Protein AF-A0A0B1SMF0-F1 (afdb_monomer_lite)

pLDDT: mean 79.66, std 15.55, range [38.94, 96.81]

Structure (mmCIF, N/CA/C/O backbone):
data_AF-A0A0B1SMF0-F1
#
_entry.id   AF-A0A0B1SMF0-F1
#
loop_
_atom_site.group_PDB
_atom_site.id
_atom_site.type_symbol
_atom_site.label_atom_id
_atom_site.label_alt_id
_atom_site.label_comp_id
_atom_site.label_asym_id
_atom_site.label_entity_id
_atom_site.label_seq_id
_atom_site.pdbx_PDB_ins_code
_atom_site.Cartn_x
_atom_site.Cartn_y
_atom_site.Cartn_z
_atom_site.occupancy
_atom_site.B_iso_or_equiv
_atom_site.auth_seq_id
_atom_site.auth_comp_id
_atom_site.auth_asym_id
_atom_site.auth_atom_id
_atom_site.pdbx_PDB_model_num
ATOM 1 N N . MET A 1 1 ? -0.454 -8.320 -17.344 1.00 49.22 1 MET A N 1
ATOM 2 C CA . MET A 1 1 ? 0.020 -7.737 -16.067 1.00 49.22 1 MET A CA 1
ATOM 3 C C . MET A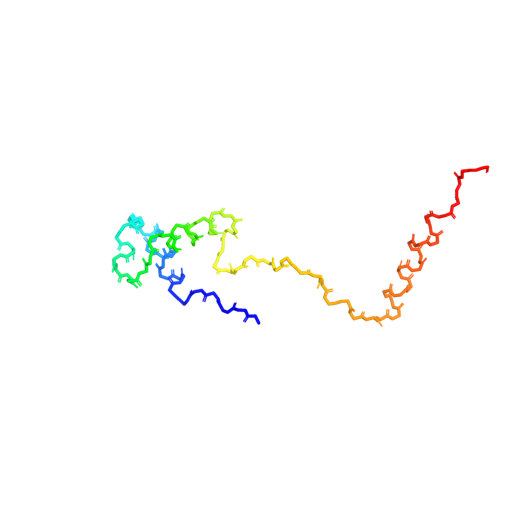 1 1 ? -1.147 -7.768 -15.095 1.00 49.22 1 MET A C 1
ATOM 5 O O . MET A 1 1 ? -2.239 -7.432 -15.528 1.00 49.22 1 MET A O 1
ATOM 9 N N . VAL A 1 2 ? -0.963 -8.192 -13.841 1.00 53.34 2 VAL A N 1
ATOM 10 C CA . VAL A 1 2 ? -2.037 -8.073 -12.834 1.00 53.34 2 VAL A CA 1
ATOM 11 C C . VAL A 1 2 ? -2.110 -6.601 -12.410 1.00 53.34 2 VAL A C 1
ATOM 13 O O . VAL A 1 2 ? -1.057 -6.048 -12.080 1.00 53.34 2 VAL A O 1
ATOM 16 N N . PRO A 1 3 ? -3.279 -5.937 -12.445 1.00 58.03 3 PRO A N 1
AT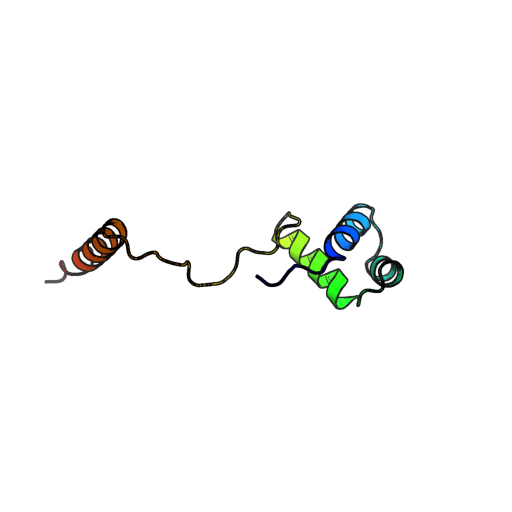OM 17 C CA . PRO A 1 3 ? -3.395 -4.571 -11.952 1.00 58.03 3 PRO A CA 1
ATOM 18 C C . PRO A 1 3 ? -3.112 -4.525 -10.446 1.00 58.03 3 PRO A C 1
ATOM 20 O O . PRO A 1 3 ? -3.487 -5.429 -9.696 1.00 58.03 3 PRO A O 1
ATOM 23 N N . GLY A 1 4 ? -2.458 -3.455 -9.988 1.00 67.06 4 GLY A N 1
ATOM 24 C CA . GLY A 1 4 ? -2.361 -3.178 -8.555 1.00 67.06 4 GLY A CA 1
ATOM 25 C C . GLY A 1 4 ? -3.757 -3.006 -7.945 1.00 67.06 4 GLY A C 1
ATOM 26 O O . GLY A 1 4 ? -4.700 -2.650 -8.647 1.00 67.06 4 GLY A O 1
ATOM 27 N N . ASN A 1 5 ? -3.895 -3.246 -6.635 1.00 74.44 5 ASN A N 1
ATOM 28 C CA . ASN A 1 5 ? -5.159 -3.011 -5.926 1.00 74.44 5 ASN A CA 1
ATOM 29 C C . ASN A 1 5 ? -5.661 -1.581 -6.233 1.00 74.44 5 ASN A C 1
ATOM 31 O O . ASN A 1 5 ? -4.903 -0.646 -5.966 1.00 74.44 5 ASN A O 1
ATOM 35 N N . PRO A 1 6 ? -6.890 -1.386 -6.755 1.00 83.00 6 PRO A N 1
ATOM 36 C CA . PRO A 1 6 ? -7.372 -0.065 -7.165 1.00 83.00 6 PRO A CA 1
ATOM 37 C C . PRO A 1 6 ? -7.344 0.947 -6.012 1.00 83.00 6 PRO A C 1
ATOM 39 O O . PRO A 1 6 ? -6.919 2.081 -6.204 1.00 83.00 6 PRO A O 1
ATOM 42 N N . LYS A 1 7 ? -7.643 0.504 -4.783 1.00 88.38 7 LYS A N 1
ATOM 43 C CA . LYS A 1 7 ? -7.613 1.326 -3.561 1.00 88.38 7 LYS A CA 1
ATOM 44 C C . LYS A 1 7 ? -6.183 1.628 -3.053 1.00 88.38 7 LYS A C 1
ATOM 46 O O . LYS A 1 7 ? -6.010 2.163 -1.959 1.00 88.38 7 LYS A O 1
ATOM 51 N N . ARG A 1 8 ? -5.116 1.254 -3.786 1.00 88.81 8 ARG A N 1
ATOM 52 C CA . ARG A 1 8 ? -3.709 1.480 -3.374 1.00 88.81 8 ARG A CA 1
ATOM 53 C C . ARG A 1 8 ? -3.355 2.964 -3.294 1.00 88.81 8 ARG A C 1
ATOM 55 O O . ARG A 1 8 ? -2.600 3.326 -2.394 1.00 88.81 8 ARG A O 1
ATOM 62 N N . GLY A 1 9 ? -3.866 3.787 -4.213 1.00 90.38 9 GLY A N 1
ATOM 63 C CA . GLY A 1 9 ? -3.653 5.238 -4.186 1.00 90.38 9 GLY A CA 1
ATOM 64 C C . GLY A 1 9 ? -4.160 5.827 -2.872 1.00 90.38 9 GLY A C 1
ATOM 65 O O . GLY A 1 9 ? -3.380 6.372 -2.094 1.00 90.38 9 GLY A O 1
ATOM 66 N N . ASP A 1 10 ? -5.432 5.579 -2.570 1.00 93.81 10 ASP A N 1
ATOM 67 C CA . ASP A 1 10 ? -6.122 6.067 -1.371 1.00 93.81 10 ASP A CA 1
ATOM 68 C C . ASP A 1 10 ? -5.449 5.595 -0.073 1.00 93.81 10 ASP A C 1
ATOM 70 O O . ASP A 1 10 ? -5.251 6.385 0.849 1.00 93.81 10 ASP A O 1
ATOM 74 N N . ILE A 1 11 ? -5.025 4.323 -0.004 1.00 94.31 11 ILE A N 1
ATOM 75 C CA . ILE A 1 11 ? -4.263 3.785 1.140 1.00 94.31 11 ILE A CA 1
ATOM 76 C C . ILE A 1 11 ? -2.983 4.597 1.386 1.00 94.31 11 ILE A C 1
ATOM 78 O O . ILE A 1 11 ? -2.618 4.836 2.539 1.00 94.31 11 ILE A O 1
ATOM 82 N N . ILE A 1 12 ? -2.286 4.992 0.320 1.00 93.12 12 ILE A N 1
ATOM 83 C CA . ILE A 1 12 ? -1.006 5.701 0.404 1.00 93.12 12 ILE A CA 1
ATOM 84 C C . ILE A 1 12 ? -1.223 7.180 0.738 1.00 93.12 12 ILE A C 1
ATOM 86 O O . ILE A 1 12 ? -0.551 7.680 1.640 1.00 93.12 12 ILE A O 1
ATOM 90 N N . VAL A 1 13 ? -2.208 7.839 0.120 1.00 94.81 13 VAL A N 1
ATOM 91 C CA . VAL A 1 13 ? -2.596 9.223 0.443 1.00 94.81 13 VAL A CA 1
ATOM 92 C C . VAL A 1 13 ? -3.044 9.334 1.903 1.00 94.81 13 VAL A C 1
ATOM 94 O O . VAL A 1 13 ? -2.523 10.163 2.645 1.00 94.81 13 VAL A O 1
ATOM 97 N N . LEU A 1 14 ? -3.934 8.454 2.378 1.00 95.56 14 LEU A N 1
ATOM 98 C CA . LEU A 1 14 ? -4.385 8.474 3.776 1.00 95.56 14 LEU A CA 1
ATOM 99 C C . LEU A 1 14 ? -3.247 8.179 4.770 1.00 95.56 14 LEU A C 1
ATOM 101 O O . LEU A 1 14 ? -3.232 8.751 5.860 1.00 95.56 14 LEU A O 1
ATOM 105 N N . HIS A 1 15 ? -2.280 7.330 4.406 1.00 94.44 15 HIS A N 1
ATOM 106 C CA . HIS A 1 15 ? -1.083 7.090 5.220 1.00 94.44 15 HIS A CA 1
ATOM 107 C C . HIS A 1 15 ? -0.141 8.307 5.245 1.00 94.44 15 HIS A C 1
ATOM 109 O O . HIS A 1 15 ? 0.428 8.610 6.291 1.00 94.44 15 HIS A O 1
ATOM 115 N N . GLN A 1 16 ? 0.019 9.025 4.128 1.00 93.81 16 GLN A N 1
ATOM 116 C CA . GLN A 1 16 ? 0.774 10.286 4.073 1.00 93.81 16 GLN A CA 1
ATOM 117 C C . GLN A 1 16 ? 0.091 11.394 4.893 1.00 93.81 16 GLN A C 1
ATOM 119 O O . GLN A 1 16 ? 0.775 12.152 5.572 1.00 93.81 16 GLN A O 1
ATOM 124 N N . LEU A 1 17 ? -1.245 11.407 4.940 1.00 95.88 17 LEU A N 1
ATOM 125 C CA . LEU A 1 17 ? -2.062 12.232 5.846 1.00 95.88 17 LEU A CA 1
ATOM 126 C C . LEU A 1 17 ? -2.067 11.734 7.313 1.00 95.88 17 LEU A C 1
ATOM 128 O O . LEU A 1 17 ? -2.895 12.166 8.114 1.00 95.88 17 LEU A O 1
ATOM 132 N N . GLY A 1 18 ? -1.189 10.794 7.679 1.00 95.62 18 GLY A N 1
ATOM 133 C CA . GLY A 1 18 ? -0.999 10.331 9.057 1.00 95.62 18 GLY A CA 1
ATOM 134 C C . GLY A 1 18 ? -2.114 9.445 9.633 1.00 95.62 18 GLY A C 1
ATOM 135 O O . GLY A 1 18 ? -2.069 9.125 10.823 1.00 95.62 18 GLY A O 1
ATOM 136 N N . ARG A 1 19 ? -3.108 9.015 8.838 1.00 95.94 19 ARG A N 1
ATOM 137 C CA . ARG A 1 19 ? -4.178 8.117 9.317 1.00 95.94 19 ARG A CA 1
ATOM 138 C C . ARG A 1 19 ? -3.608 6.767 9.740 1.00 95.94 19 ARG A C 1
ATOM 140 O O . ARG A 1 19 ? -2.757 6.182 9.063 1.00 95.94 19 ARG A O 1
ATOM 147 N N . ARG A 1 20 ? -4.116 6.208 10.839 1.00 96.44 20 ARG A N 1
ATOM 148 C CA . ARG A 1 20 ? -3.649 4.905 11.334 1.00 96.44 20 ARG A CA 1
ATOM 149 C C . ARG A 1 20 ? -4.144 3.784 10.407 1.00 96.44 20 ARG A C 1
ATOM 151 O O . ARG A 1 20 ? -5.292 3.822 9.966 1.00 96.44 20 ARG A O 1
ATOM 158 N N . PRO A 1 21 ? -3.376 2.697 10.187 1.00 95.19 21 PRO A N 1
ATOM 159 C CA . PRO A 1 21 ? -3.810 1.574 9.342 1.00 95.19 21 PRO A CA 1
ATOM 160 C C . PRO A 1 21 ? -5.159 0.941 9.739 1.00 95.19 21 PRO A C 1
ATOM 162 O O . PRO A 1 21 ? -5.860 0.392 8.891 1.00 95.19 21 PRO A O 1
ATOM 165 N N . LYS A 1 22 ? -5.550 1.042 11.020 1.00 96.69 22 LYS A N 1
ATOM 166 C CA . LYS A 1 22 ? -6.864 0.622 11.546 1.00 96.69 22 LYS A CA 1
ATOM 167 C C . LYS A 1 22 ? -8.022 1.506 11.055 1.00 96.69 22 LYS A C 1
ATOM 169 O O . LYS A 1 22 ? -9.119 0.986 10.880 1.00 96.69 22 LYS A O 1
ATOM 174 N N . GLU A 1 23 ? -7.781 2.798 10.836 1.00 96.31 23 GLU A N 1
ATOM 175 C CA . GLU A 1 23 ? -8.748 3.766 10.295 1.00 96.31 23 GLU A CA 1
ATOM 176 C C . GLU A 1 23 ? -8.861 3.609 8.778 1.00 96.31 23 GLU A C 1
ATOM 178 O O . GLU A 1 23 ? -9.962 3.418 8.275 1.00 96.31 23 GLU A O 1
ATOM 183 N N . ILE A 1 24 ? -7.727 3.568 8.067 1.00 96.25 24 ILE A N 1
ATOM 184 C CA . ILE A 1 24 ? -7.660 3.344 6.608 1.00 96.25 24 ILE A CA 1
ATOM 185 C C . ILE A 1 24 ? -8.408 2.059 6.216 1.00 96.25 24 ILE A C 1
ATOM 187 O O . ILE A 1 24 ? -9.198 2.051 5.276 1.00 96.25 24 ILE A O 1
ATOM 191 N N . SER A 1 25 ? -8.203 0.984 6.984 1.00 96.56 25 SER A N 1
ATOM 192 C CA . SER A 1 25 ? -8.880 -0.305 6.798 1.00 96.56 25 SER A CA 1
ATOM 193 C C . SER A 1 25 ? -10.406 -0.230 6.941 1.00 96.56 25 SER A C 1
ATOM 195 O O . SER A 1 25 ? -11.095 -0.966 6.241 1.00 96.56 25 SER A O 1
ATOM 197 N N . LYS A 1 26 ? -10.930 0.650 7.811 1.00 96.81 26 LYS A N 1
ATOM 198 C CA . LYS A 1 26 ? -12.375 0.907 7.942 1.00 96.81 26 LYS A CA 1
ATOM 199 C C . LYS A 1 26 ? -12.895 1.819 6.828 1.00 96.81 26 LYS A C 1
ATOM 201 O O . LYS A 1 26 ? -13.909 1.504 6.227 1.00 96.81 26 LYS A O 1
ATOM 206 N N . LEU A 1 27 ? -12.209 2.937 6.573 1.00 95.75 27 LEU A N 1
ATOM 207 C CA . LEU A 1 27 ?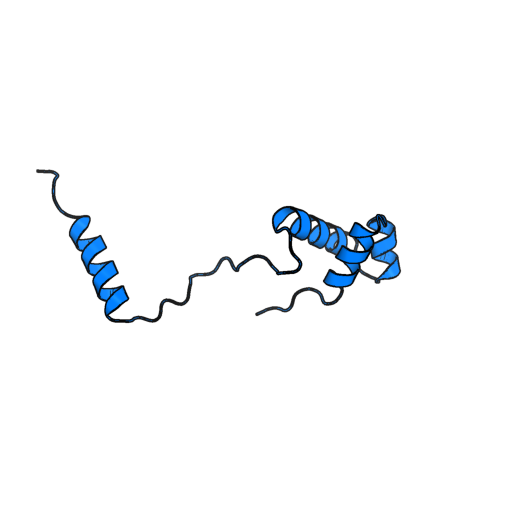 -12.635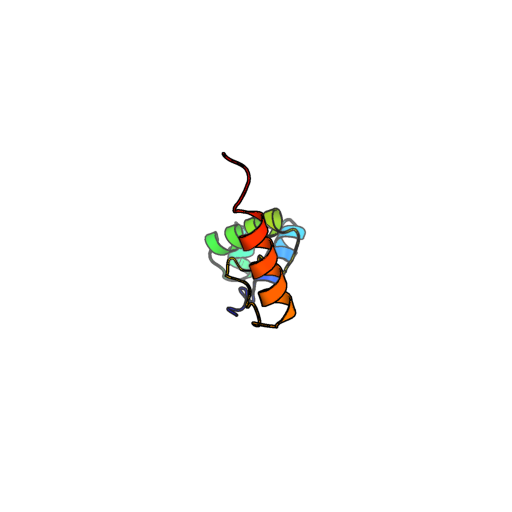 3.975 5.624 1.00 95.75 27 LEU A CA 1
ATOM 208 C C . LEU A 1 27 ? -12.757 3.455 4.192 1.00 95.75 27 LEU A C 1
ATOM 210 O O . LEU A 1 27 ? -13.675 3.835 3.479 1.00 95.75 27 LEU A O 1
ATOM 214 N N . LEU A 1 28 ? -11.822 2.601 3.775 1.00 94.31 28 LEU A N 1
ATOM 215 C CA . LEU A 1 28 ? -11.773 2.090 2.408 1.00 94.31 28 LEU A CA 1
ATOM 216 C C . LEU A 1 28 ? -12.430 0.717 2.247 1.00 94.31 28 LEU A C 1
ATOM 218 O O . LEU A 1 28 ? -12.415 0.204 1.135 1.00 94.31 28 LEU A O 1
ATOM 222 N N . ASP A 1 29 ? -12.931 0.099 3.320 1.00 94.88 29 ASP A N 1
ATOM 223 C CA . ASP A 1 29 ? -13.248 -1.335 3.396 1.00 94.88 29 ASP A CA 1
ATOM 224 C C . ASP A 1 29 ? -12.161 -2.210 2.735 1.00 94.88 29 ASP A C 1
ATOM 226 O O . ASP A 1 29 ? -12.261 -2.679 1.593 1.00 94.88 29 ASP A O 1
ATOM 230 N N . VAL A 1 30 ? -11.029 -2.323 3.438 1.00 93.44 30 VAL A N 1
ATOM 231 C CA . VAL A 1 30 ? -9.853 -3.088 3.001 1.00 93.44 30 VAL A CA 1
ATOM 232 C C . VAL A 1 30 ? -9.267 -3.845 4.197 1.00 93.44 30 VAL A C 1
ATOM 234 O O .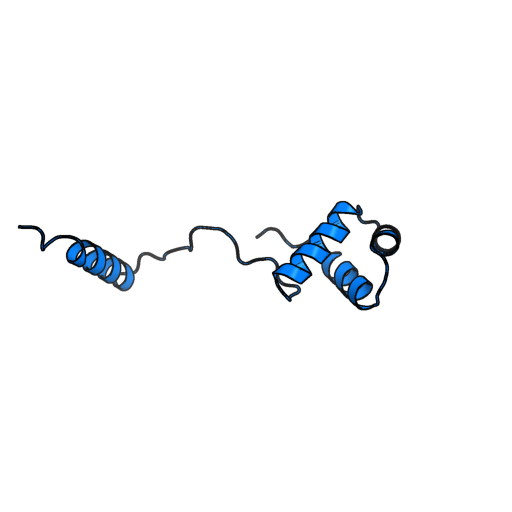 VAL A 1 30 ? -8.990 -3.225 5.229 1.00 93.44 30 VAL A O 1
ATOM 237 N N . PRO A 1 31 ? -8.971 -5.156 4.083 1.00 95.38 31 PRO A N 1
ATOM 238 C CA . PRO A 1 31 ? -8.325 -5.913 5.153 1.00 95.38 31 PRO A CA 1
ATOM 239 C C . PRO A 1 31 ? -7.008 -5.277 5.618 1.00 95.38 31 PRO A C 1
ATOM 241 O O . PRO A 1 31 ? -6.145 -4.940 4.804 1.00 95.38 31 PRO A O 1
ATOM 244 N N . ARG A 1 32 ? -6.792 -5.180 6.940 1.00 95.31 32 ARG A N 1
ATOM 245 C CA . ARG A 1 32 ? -5.582 -4.558 7.528 1.00 95.31 32 ARG A CA 1
ATOM 246 C C . ARG A 1 32 ? -4.279 -5.130 6.961 1.00 95.31 32 ARG A C 1
ATOM 248 O O . ARG A 1 32 ? -3.348 -4.373 6.709 1.00 95.31 32 ARG A O 1
ATOM 255 N N . ARG A 1 33 ? -4.225 -6.443 6.693 1.00 96.06 33 ARG A N 1
ATOM 256 C CA . ARG A 1 33 ? -3.083 -7.123 6.045 1.00 96.06 33 ARG A CA 1
ATOM 257 C C . ARG A 1 33 ? -2.716 -6.482 4.699 1.00 96.06 33 ARG A C 1
ATOM 259 O O . ARG A 1 33 ? -1.537 -6.290 4.419 1.00 96.06 33 ARG A O 1
ATOM 266 N N . THR A 1 34 ? -3.713 -6.099 3.906 1.00 93.25 34 THR A N 1
ATOM 267 C CA . THR A 1 34 ? -3.554 -5.428 2.607 1.00 93.25 34 THR A CA 1
ATOM 268 C C . THR A 1 34 ? -3.114 -3.972 2.773 1.00 93.25 34 THR A C 1
ATOM 270 O O . THR A 1 34 ? -2.269 -3.505 2.010 1.00 93.25 34 THR A O 1
ATOM 273 N N . VAL A 1 35 ? -3.605 -3.266 3.797 1.00 95.06 35 VAL A N 1
ATOM 274 C CA . VAL A 1 35 ? -3.134 -1.910 4.145 1.00 95.06 35 VAL A CA 1
ATOM 275 C C . VAL A 1 35 ? -1.647 -1.943 4.529 1.00 95.06 35 VAL A C 1
ATOM 277 O O . VAL A 1 35 ? -0.839 -1.252 3.910 1.00 95.06 35 VAL A O 1
ATOM 280 N N . TYR A 1 36 ? -1.250 -2.819 5.461 1.00 95.75 36 TYR A N 1
ATOM 281 C CA . TYR A 1 36 ? 0.157 -3.002 5.845 1.00 95.75 36 TYR A CA 1
ATOM 282 C C . TYR A 1 36 ? 1.046 -3.445 4.674 1.00 95.75 36 TYR A C 1
ATOM 284 O O . TYR A 1 36 ? 2.167 -2.955 4.549 1.00 95.75 36 TYR A O 1
ATOM 292 N N . ALA A 1 37 ? 0.562 -4.323 3.788 1.00 92.62 37 ALA A N 1
ATOM 293 C CA . ALA A 1 37 ? 1.313 -4.749 2.607 1.00 92.62 37 ALA A CA 1
ATOM 294 C C . ALA A 1 37 ? 1.590 -3.590 1.633 1.00 92.62 37 ALA A C 1
ATOM 296 O O . ALA A 1 37 ? 2.705 -3.486 1.122 1.00 92.62 37 ALA A O 1
ATOM 297 N N . ASN A 1 38 ? 0.622 -2.695 1.405 1.00 92.00 38 ASN A N 1
ATOM 298 C CA . ASN A 1 38 ? 0.823 -1.509 0.565 1.00 92.00 38 ASN A CA 1
ATOM 299 C C . ASN A 1 38 ? 1.769 -0.490 1.215 1.00 92.00 38 ASN A C 1
ATOM 301 O O . ASN A 1 38 ? 2.663 0.014 0.540 1.00 92.00 38 ASN A O 1
ATOM 305 N N . ILE A 1 39 ? 1.646 -0.249 2.526 1.00 93.00 39 ILE A N 1
ATOM 306 C CA . ILE A 1 39 ? 2.574 0.618 3.274 1.00 93.00 39 ILE A CA 1
ATOM 307 C C . ILE A 1 39 ? 4.003 0.055 3.229 1.00 93.00 39 ILE A C 1
ATOM 309 O O . ILE A 1 39 ? 4.955 0.810 3.027 1.00 93.00 39 ILE A O 1
ATOM 313 N N . LYS A 1 40 ? 4.174 -1.269 3.364 1.00 92.19 40 LYS A N 1
ATOM 314 C CA . LYS A 1 40 ? 5.488 -1.914 3.230 1.00 92.19 40 LYS A CA 1
ATOM 315 C C . LYS A 1 40 ? 6.050 -1.728 1.816 1.00 92.19 40 LYS A C 1
ATOM 317 O O . LYS A 1 40 ? 7.164 -1.229 1.694 1.00 92.19 40 LYS A O 1
ATOM 322 N N . ARG A 1 41 ? 5.263 -2.011 0.766 1.00 89.00 41 ARG A N 1
ATOM 323 C CA . ARG A 1 41 ? 5.677 -1.783 -0.634 1.00 89.00 41 ARG A CA 1
ATOM 324 C C . ARG A 1 41 ? 6.073 -0.330 -0.897 1.00 89.00 41 ARG A C 1
ATOM 326 O O . ARG A 1 41 ? 7.073 -0.109 -1.573 1.00 89.00 41 ARG A O 1
ATOM 333 N N . LEU A 1 42 ? 5.345 0.646 -0.349 1.00 90.31 42 LEU A N 1
ATOM 334 C CA . LEU A 1 42 ? 5.700 2.064 -0.460 1.00 90.31 42 LEU A CA 1
ATOM 335 C C . LEU A 1 42 ? 7.082 2.338 0.151 1.00 90.31 42 LEU A C 1
ATOM 337 O O . LEU A 1 42 ? 7.929 2.917 -0.522 1.00 90.31 42 LEU A O 1
ATOM 341 N N . LYS A 1 43 ? 7.339 1.868 1.380 1.00 90.50 43 LYS A N 1
ATOM 342 C CA . LYS A 1 43 ? 8.646 2.025 2.048 1.00 90.50 43 LYS A CA 1
ATOM 343 C C . LYS A 1 43 ? 9.795 1.321 1.312 1.00 90.50 43 LYS A C 1
ATOM 345 O O . LYS A 1 43 ? 10.921 1.791 1.372 1.00 90.50 43 LYS A O 1
ATOM 350 N N . GLU A 1 44 ? 9.517 0.218 0.620 1.00 89.25 44 GLU A N 1
ATOM 351 C CA . GLU A 1 44 ? 10.510 -0.546 -0.154 1.00 89.25 44 GLU A CA 1
ATOM 352 C C . GLU A 1 44 ? 10.771 0.010 -1.568 1.00 89.25 44 GLU A C 1
ATOM 354 O O . GLU A 1 44 ? 11.805 -0.302 -2.149 1.00 89.25 44 GLU A O 1
ATOM 359 N N . THR A 1 45 ? 9.833 0.770 -2.151 1.00 86.31 45 THR A N 1
ATOM 360 C CA . THR A 1 45 ? 9.844 1.125 -3.593 1.00 86.31 45 THR A CA 1
ATOM 361 C C . THR A 1 45 ? 9.770 2.636 -3.856 1.00 86.31 45 THR A C 1
ATOM 363 O O . THR A 1 45 ? 9.859 3.063 -5.006 1.00 86.31 45 THR A O 1
ATOM 366 N N . GLY A 1 46 ? 9.533 3.454 -2.824 1.00 85.00 46 GLY A N 1
ATOM 367 C CA . GLY A 1 46 ? 9.440 4.920 -2.900 1.00 85.00 46 GLY A CA 1
ATOM 368 C C . GLY A 1 46 ? 8.293 5.482 -3.755 1.00 85.00 46 GLY A C 1
ATOM 369 O O . GLY A 1 46 ? 8.178 6.694 -3.889 1.00 85.00 46 GLY A O 1
ATOM 370 N N . SER A 1 47 ? 7.454 4.633 -4.358 1.00 83.06 47 SER A N 1
ATOM 371 C CA . SER A 1 47 ? 6.575 5.014 -5.470 1.00 83.06 47 SER A CA 1
ATOM 372 C C . SER A 1 47 ? 5.224 4.282 -5.474 1.00 83.06 47 SER A C 1
ATOM 374 O O . SER A 1 47 ? 5.020 3.272 -4.791 1.00 83.06 47 SER A O 1
ATOM 376 N N . LEU A 1 48 ? 4.281 4.809 -6.265 1.00 80.31 48 LEU A N 1
ATOM 377 C CA . LEU A 1 48 ? 2.965 4.205 -6.522 1.00 80.31 48 LEU A CA 1
ATOM 378 C C . LEU A 1 48 ? 3.020 3.051 -7.541 1.00 80.31 48 LEU A C 1
ATOM 380 O O . LEU A 1 48 ? 2.106 2.229 -7.579 1.00 80.31 48 LEU A O 1
ATOM 384 N N . SER A 1 49 ? 4.105 2.946 -8.312 1.00 74.19 49 SER A N 1
ATOM 385 C CA . SER A 1 49 ? 4.410 1.814 -9.194 1.00 74.19 49 SER A CA 1
ATOM 386 C C . SER A 1 49 ? 4.411 0.497 -8.414 1.00 74.19 49 SER A C 1
ATOM 388 O O . SER A 1 49 ? 4.782 0.464 -7.238 1.00 74.19 49 SER A O 1
ATOM 390 N N . ASP A 1 50 ? 3.989 -0.620 -9.013 1.00 71.69 50 ASP A N 1
ATOM 391 C CA . ASP A 1 50 ? 4.325 -1.925 -8.423 1.00 71.69 50 ASP A CA 1
ATOM 392 C C . ASP A 1 50 ? 5.805 -2.257 -8.671 1.00 71.69 50 ASP A C 1
ATOM 394 O O . ASP A 1 50 ? 6.449 -1.652 -9.533 1.00 71.69 50 ASP A O 1
ATOM 398 N N . ARG A 1 51 ? 6.369 -3.185 -7.891 1.00 71.12 51 ARG A N 1
ATOM 399 C CA . ARG A 1 51 ? 7.780 -3.569 -8.036 1.00 71.12 51 ARG A CA 1
ATOM 400 C C . ARG A 1 51 ? 8.059 -4.063 -9.465 1.00 71.12 51 ARG A C 1
ATOM 402 O O . ARG A 1 51 ? 7.250 -4.828 -9.995 1.00 71.12 51 ARG A O 1
ATOM 409 N N . PRO A 1 52 ? 9.220 -3.731 -10.063 1.00 69.88 52 PRO A N 1
ATOM 410 C CA . PRO A 1 52 ? 9.614 -4.294 -11.350 1.00 69.88 52 PRO A CA 1
ATOM 411 C C . PRO A 1 52 ? 9.632 -5.827 -11.270 1.00 69.88 52 PRO A C 1
ATOM 413 O O . PRO A 1 52 ? 10.161 -6.411 -10.321 1.00 69.88 52 PRO A O 1
ATOM 416 N N . GLY A 1 53 ? 8.997 -6.476 -12.247 1.00 70.25 53 GLY A N 1
ATOM 417 C CA . GLY A 1 53 ? 8.680 -7.900 -12.169 1.00 70.25 53 GLY A CA 1
ATOM 418 C C . GLY A 1 53 ? 9.917 -8.793 -12.051 1.00 70.25 53 GLY A C 1
ATOM 419 O O . GLY A 1 53 ? 10.831 -8.715 -12.873 1.00 70.25 53 GLY A O 1
ATOM 420 N N . ARG A 1 54 ? 9.914 -9.707 -11.071 1.00 66.56 54 ARG A N 1
ATOM 421 C CA . ARG A 1 54 ? 10.861 -10.834 -11.007 1.00 66.56 54 ARG A CA 1
ATOM 422 C C . ARG A 1 54 ? 10.502 -11.871 -12.077 1.00 66.56 54 ARG A C 1
ATOM 424 O O . ARG A 1 54 ? 9.897 -12.895 -11.780 1.00 66.56 54 ARG A O 1
ATOM 431 N N . GLY A 1 55 ? 10.857 -11.579 -13.322 1.00 70.00 55 GLY A N 1
ATOM 432 C CA . GLY A 1 55 ? 10.677 -12.466 -14.469 1.00 70.00 55 GLY A CA 1
ATOM 433 C C . GLY A 1 55 ? 11.883 -12.423 -15.403 1.00 70.00 55 GLY A C 1
ATOM 434 O O . GLY A 1 55 ? 12.658 -11.464 -15.401 1.00 70.00 55 GLY A O 1
ATOM 435 N N . ARG A 1 56 ? 12.043 -13.465 -16.223 1.00 70.06 56 ARG A N 1
ATOM 436 C CA . ARG A 1 56 ? 13.036 -13.475 -17.302 1.00 70.06 56 ARG A CA 1
ATOM 437 C C . ARG A 1 56 ? 12.666 -12.370 -18.295 1.00 70.06 56 ARG A C 1
ATOM 439 O O . ARG A 1 56 ? 11.560 -12.380 -18.829 1.00 70.06 56 ARG A O 1
ATOM 446 N N . LYS A 1 57 ? 13.569 -11.408 -18.527 1.00 68.38 57 LYS A N 1
ATOM 447 C CA . LYS A 1 57 ? 13.373 -10.376 -19.559 1.00 68.38 57 LYS A CA 1
ATOM 448 C C . LYS A 1 57 ? 13.107 -11.067 -20.900 1.00 68.38 57 LYS A C 1
ATOM 450 O O . LYS A 1 57 ? 13.791 -12.039 -21.220 1.00 68.38 57 LYS A O 1
ATOM 455 N N . VAL A 1 58 ? 12.147 -10.566 -21.680 1.00 64.12 58 VAL A N 1
ATOM 456 C CA . VAL A 1 58 ? 11.912 -11.058 -23.044 1.00 64.12 58 VAL A CA 1
ATOM 457 C C . VAL A 1 58 ? 13.105 -10.640 -23.899 1.00 64.12 58 VAL A C 1
ATOM 459 O O . VAL A 1 58 ? 13.244 -9.477 -24.272 1.00 64.12 58 VAL A O 1
ATOM 462 N N . ILE A 1 59 ? 14.006 -11.586 -24.155 1.00 65.81 59 ILE A N 1
ATOM 463 C CA . ILE A 1 59 ? 15.144 -11.389 -25.048 1.00 65.81 59 ILE A CA 1
ATOM 464 C C . ILE A 1 59 ? 14.643 -11.654 -26.465 1.00 65.81 59 ILE A C 1
ATOM 466 O O . ILE A 1 59 ? 14.497 -12.808 -26.863 1.00 65.81 59 ILE A O 1
ATOM 470 N N . VAL A 1 60 ? 14.387 -10.592 -27.230 1.00 63.44 60 VAL A N 1
ATOM 471 C CA . VAL A 1 60 ? 14.217 -10.718 -28.683 1.00 63.44 60 VAL A CA 1
ATOM 472 C C . VAL A 1 60 ? 15.544 -11.215 -29.250 1.00 63.44 60 VAL A C 1
ATOM 474 O O . VAL A 1 60 ? 16.582 -10.582 -29.044 1.00 63.44 60 VAL A O 1
ATOM 477 N N . VAL A 1 61 ? 15.525 -12.360 -29.932 1.00 65.56 61 VAL A N 1
ATOM 478 C CA . VAL A 1 61 ? 16.727 -13.041 -30.434 1.00 65.56 61 VAL A CA 1
ATOM 479 C C . VAL A 1 61 ? 17.238 -12.330 -31.693 1.00 65.56 61 VAL A C 1
ATOM 481 O O . VAL A 1 61 ? 17.071 -12.785 -32.818 1.00 65.56 61 VAL A O 1
ATOM 484 N N . THR A 1 62 ? 17.837 -11.157 -31.496 1.00 68.00 62 THR A N 1
ATOM 485 C CA . THR A 1 62 ? 18.486 -10.380 -32.557 1.00 68.00 62 THR A CA 1
ATOM 486 C C . THR A 1 62 ? 19.923 -10.850 -32.770 1.00 68.00 62 THR A C 1
ATOM 488 O O . THR A 1 62 ? 20.608 -11.256 -31.824 1.00 68.00 62 THR A O 1
ATOM 491 N N . CYS A 1 63 ? 20.432 -10.725 -33.998 1.00 65.06 63 CYS A N 1
ATOM 492 C CA . CYS A 1 63 ? 21.814 -11.083 -34.338 1.00 65.06 63 CYS A CA 1
ATOM 493 C C . CYS A 1 63 ? 22.852 -10.393 -33.435 1.00 65.06 63 CYS A C 1
ATOM 495 O O . CYS A 1 63 ? 23.882 -10.984 -33.120 1.00 65.06 63 CYS A O 1
ATOM 497 N N . SER A 1 64 ? 22.572 -9.174 -32.964 1.00 70.06 64 SER A N 1
ATOM 498 C CA . SER A 1 64 ? 23.421 -8.428 -32.026 1.00 70.06 64 SER A CA 1
ATOM 499 C C . SER A 1 64 ? 23.528 -9.094 -30.650 1.00 70.06 64 SER A C 1
ATOM 501 O O . SER A 1 64 ? 24.594 -9.061 -30.035 1.00 70.06 64 SER A O 1
ATOM 503 N N . ILE A 1 65 ? 22.454 -9.726 -30.166 1.00 72.50 65 ILE A N 1
ATOM 504 C CA . ILE A 1 65 ? 22.456 -10.456 -28.891 1.00 72.50 65 ILE A CA 1
ATOM 505 C C . ILE A 1 65 ? 23.079 -11.845 -29.065 1.00 72.50 65 ILE A C 1
ATOM 507 O O . ILE A 1 65 ? 23.885 -12.235 -28.224 1.00 72.50 65 ILE A O 1
ATOM 511 N N . ILE A 1 66 ? 22.818 -12.544 -30.180 1.00 74.88 66 ILE A N 1
ATOM 512 C CA . ILE A 1 66 ? 23.519 -13.802 -30.511 1.00 74.88 66 ILE A CA 1
ATOM 513 C C . ILE A 1 66 ? 25.035 -13.567 -30.563 1.00 74.88 66 ILE A C 1
ATOM 515 O O . ILE A 1 66 ? 25.788 -14.312 -29.938 1.00 74.88 66 ILE A O 1
ATOM 519 N N . LYS A 1 67 ? 25.488 -12.508 -31.253 1.00 76.88 67 LYS A N 1
ATOM 520 C CA . LYS A 1 67 ? 26.909 -12.130 -31.321 1.00 76.88 67 LYS A CA 1
ATOM 521 C C . LYS A 1 67 ? 27.497 -11.898 -29.927 1.00 76.88 67 LYS A C 1
ATOM 523 O O . LYS A 1 67 ? 28.509 -12.515 -29.620 1.00 76.88 67 LYS A O 1
ATOM 528 N N . LYS A 1 68 ? 26.838 -11.102 -29.069 1.00 76.12 68 LYS A N 1
ATOM 529 C CA . LYS A 1 68 ? 27.294 -10.864 -27.684 1.00 76.12 68 LYS A CA 1
ATOM 530 C C . LYS A 1 68 ? 27.378 -12.146 -26.850 1.00 76.12 68 LYS A C 1
ATOM 532 O O . LYS A 1 68 ? 28.378 -12.352 -26.171 1.00 76.12 68 LYS A O 1
ATOM 537 N N . ILE A 1 69 ? 26.372 -13.021 -26.921 1.00 74.94 69 ILE A N 1
ATOM 538 C CA . ILE A 1 69 ? 26.392 -14.307 -26.203 1.00 74.94 69 ILE A CA 1
ATOM 539 C C . ILE A 1 69 ? 27.553 -15.173 -26.707 1.00 74.94 69 ILE A C 1
ATOM 541 O O . ILE A 1 69 ? 28.324 -15.676 -25.894 1.00 74.94 69 ILE A O 1
ATOM 545 N N . ARG A 1 70 ? 27.736 -15.289 -28.029 1.00 74.62 70 ARG A N 1
ATOM 546 C CA . ARG A 1 70 ? 28.832 -16.071 -28.621 1.00 74.62 70 ARG A CA 1
ATOM 547 C C . ARG A 1 70 ? 30.206 -15.536 -28.211 1.00 74.62 70 ARG A C 1
ATOM 549 O O . ARG A 1 70 ? 31.046 -16.335 -27.820 1.00 74.62 70 ARG A O 1
ATOM 556 N N . THR A 1 71 ? 30.423 -14.217 -28.215 1.00 71.81 71 THR A N 1
ATOM 557 C CA . THR A 1 71 ? 31.691 -13.632 -27.739 1.00 71.81 71 THR A CA 1
ATOM 558 C C . THR A 1 71 ? 31.929 -13.873 -26.249 1.00 71.81 71 THR A C 1
ATOM 560 O O . THR A 1 71 ? 33.054 -14.171 -25.872 1.00 71.81 71 THR A O 1
ATOM 563 N N . CYS A 1 72 ? 30.895 -13.808 -25.402 1.00 61.12 72 CYS A N 1
ATOM 564 C CA . CYS A 1 72 ? 31.041 -14.090 -23.970 1.00 61.12 72 CYS A CA 1
ATOM 565 C C . CYS A 1 72 ? 31.324 -15.573 -23.680 1.00 61.12 72 CYS A C 1
ATOM 567 O O . CYS A 1 72 ? 32.093 -15.864 -22.773 1.00 61.12 72 CYS A O 1
ATOM 569 N N . VAL A 1 73 ? 30.741 -16.503 -24.447 1.00 71.19 73 VAL A N 1
ATOM 570 C CA . VAL A 1 73 ? 31.027 -17.944 -24.316 1.00 71.19 73 VAL A CA 1
ATOM 571 C C . VAL A 1 73 ? 32.440 -18.267 -24.809 1.00 71.19 73 VAL A C 1
ATOM 573 O O . VAL A 1 73 ? 33.174 -18.966 -24.120 1.00 71.19 73 VAL A O 1
ATOM 576 N N . SER A 1 74 ? 32.861 -17.719 -25.954 1.00 63.16 74 SER A N 1
ATOM 577 C CA . SER A 1 74 ? 34.223 -17.920 -26.473 1.00 63.16 74 SER A CA 1
ATOM 578 C C . SER A 1 74 ? 35.312 -17.283 -25.603 1.00 63.16 74 SER A C 1
ATOM 580 O O . SER A 1 74 ? 36.410 -17.816 -25.551 1.00 63.16 74 SER A O 1
ATOM 582 N N . ALA A 1 75 ? 35.024 -16.188 -24.894 1.00 62.62 75 ALA A N 1
ATOM 583 C CA . ALA A 1 75 ? 35.966 -15.566 -23.957 1.00 62.62 75 ALA A CA 1
ATOM 584 C C . ALA A 1 75 ? 36.079 -16.296 -22.601 1.00 62.62 75 ALA A C 1
ATOM 586 O O . ALA A 1 75 ? 36.907 -15.915 -21.780 1.00 62.62 75 ALA A O 1
ATOM 587 N N . GLY A 1 76 ? 35.245 -17.312 -22.346 1.00 53.91 76 GLY A N 1
ATOM 588 C CA . GLY A 1 76 ? 35.252 -18.106 -21.112 1.00 53.91 76 GLY A CA 1
ATOM 589 C C . GLY A 1 76 ? 35.965 -19.457 -21.22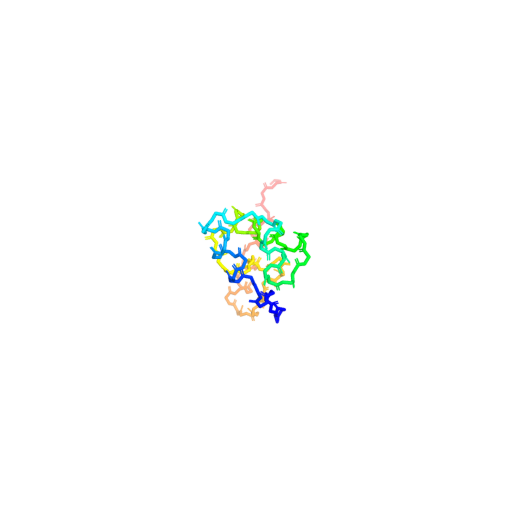3 1.00 53.91 76 GLY A C 1
ATOM 590 O O . GLY A 1 76 ? 35.838 -20.268 -20.311 1.00 53.91 76 GLY A O 1
ATOM 591 N N . ILE A 1 77 ? 36.649 -19.737 -22.339 1.00 55.56 77 ILE A N 1
ATOM 592 C CA . ILE A 1 77 ? 37.333 -21.012 -22.598 1.00 55.56 77 ILE A CA 1
ATOM 593 C C . ILE A 1 77 ? 38.731 -20.716 -23.161 1.00 55.56 77 ILE A C 1
ATOM 595 O O . ILE A 1 77 ? 38.875 -20.502 -24.363 1.00 55.56 77 ILE A O 1
ATOM 599 N N . GLY A 1 78 ? 39.749 -20.724 -22.293 1.00 50.22 78 GLY A N 1
ATOM 600 C CA . GLY A 1 78 ? 41.161 -20.682 -22.696 1.00 50.22 78 GLY A CA 1
ATOM 601 C C . GLY A 1 78 ? 42.053 -19.748 -21.872 1.00 50.22 78 GLY A C 1
ATOM 602 O O . GLY A 1 78 ? 42.252 -18.605 -22.274 1.00 50.22 78 GLY A O 1
ATOM 603 N N . ASN A 1 79 ? 42.588 -20.253 -20.751 1.00 48.75 79 ASN A N 1
ATOM 604 C CA . ASN A 1 79 ? 43.986 -20.082 -20.303 1.00 48.75 79 ASN A CA 1
ATOM 605 C C . ASN A 1 79 ? 44.211 -20.814 -18.959 1.00 48.75 79 ASN A C 1
ATOM 607 O O . ASN A 1 79 ? 44.392 -20.181 -17.925 1.00 48.75 79 ASN A O 1
ATOM 611 N N . ASP A 1 80 ? 44.192 -22.151 -18.992 1.00 44.47 80 ASP A N 1
ATOM 612 C CA . ASP A 1 80 ? 44.488 -23.033 -17.845 1.00 44.47 80 ASP A CA 1
ATOM 613 C C . ASP A 1 80 ? 45.237 -24.307 -18.315 1.00 44.47 80 ASP A C 1
ATOM 615 O O . ASP A 1 80 ? 44.824 -25.431 -18.021 1.00 44.47 80 ASP A O 1
ATOM 619 N N . LEU A 1 81 ? 46.294 -24.130 -19.124 1.00 38.94 81 LEU A N 1
ATOM 620 C CA . LEU A 1 81 ? 47.330 -25.130 -19.453 1.00 38.94 81 LEU A CA 1
ATOM 621 C C . LEU A 1 81 ? 48.525 -24.470 -20.163 1.00 38.94 81 LEU A C 1
ATOM 623 O O . LEU A 1 81 ? 48.262 -23.641 -21.062 1.00 38.94 81 LEU A O 1
#

Secondary structure (DSSP, 8-state):
-PPPPTTHHHHHHHHHTT--HHHHHHHTT--HHHHHHHHHHHHHHSSSSPPPP-S-------HHHHHHHHHHHHTTS----

Sequence (81 aa):
MVPGNPKRGDIIVLHQLGRRPKEISKLLDVPRRTVYANIKRLKETGSLSDRPGRGRKVIVVTCSIIKKIRTCVSAGIGNDL

Foldseek 3Di:
DDDDDPCLVVLVVVVVVVHDLVVSCVVVVHPSVSSVVSVVQCVVPVDPDGPDDPDDPPDPPDPVVVVVVVVVVVVVDDDDD

Organism: Oesophagostomum dentatum (NCBI:txid61180)

Radius of gyration: 22.41 Å; chains: 1; bounding box: 61×37×46 Å

InterPro domains:
  IPR009057 Homedomain-like superfamily [SSF46689] (8-74)
  IPR036388 Winged helix-like DNA-binding domain superfamily [G3DSA:1.10.10.10] (5-49)